Protein AF-A0A1W9STS8-F1 (afdb_monomer_lite)

Structure (mmCIF, N/CA/C/O backbone):
data_AF-A0A1W9STS8-F1
#
_entry.id   AF-A0A1W9STS8-F1
#
loop_
_atom_site.group_PDB
_atom_site.id
_atom_site.type_symbol
_atom_site.label_atom_id
_atom_site.label_alt_id
_atom_site.label_comp_id
_atom_site.label_asym_id
_atom_site.label_entity_id
_atom_site.label_seq_id
_atom_site.pdbx_PDB_ins_code
_atom_site.Cartn_x
_atom_site.Cartn_y
_atom_site.Cartn_z
_atom_site.occupancy
_atom_site.B_iso_or_equiv
_atom_site.auth_seq_id
_atom_site.auth_comp_id
_atom_site.auth_asym_id
_atom_site.auth_atom_id
_atom_site.pdbx_PDB_model_num
ATOM 1 N N . MET A 1 1 ? -10.971 4.646 -8.790 1.00 51.41 1 MET A N 1
ATOM 2 C CA . MET A 1 1 ? -11.544 3.296 -8.594 1.00 51.41 1 MET A CA 1
ATOM 3 C C . MET A 1 1 ? -11.108 2.679 -7.257 1.00 51.41 1 MET A C 1
ATOM 5 O O . MET A 1 1 ? -11.985 2.331 -6.486 1.00 51.41 1 MET A O 1
ATOM 9 N N . CYS A 1 2 ? -9.815 2.704 -6.886 1.00 44.75 2 CYS A N 1
ATOM 10 C CA . CYS A 1 2 ? -9.284 2.164 -5.609 1.00 44.75 2 CYS A CA 1
ATOM 11 C C . CYS A 1 2 ? -10.008 2.658 -4.335 1.00 44.75 2 CYS A C 1
ATOM 13 O O . CYS A 1 2 ? -10.430 1.859 -3.504 1.00 44.75 2 CYS A O 1
ATOM 15 N N . CYS A 1 3 ? -10.235 3.970 -4.201 1.00 51.78 3 CYS A N 1
ATOM 16 C CA . CYS A 1 3 ? -10.906 4.530 -3.019 1.00 51.78 3 CYS A CA 1
ATOM 17 C C . CYS A 1 3 ? -12.393 4.157 -2.906 1.00 51.78 3 CYS A C 1
ATOM 19 O O . CYS A 1 3 ? -12.959 4.239 -1.820 1.00 51.78 3 CYS A O 1
ATOM 21 N N . LEU A 1 4 ? -13.030 3.806 -4.026 1.00 57.88 4 LEU A N 1
ATOM 22 C CA . LEU A 1 4 ? -14.449 3.456 -4.064 1.00 57.88 4 LEU A CA 1
ATOM 23 C C . LEU A 1 4 ? -14.641 1.969 -3.744 1.00 57.88 4 LEU A C 1
ATOM 25 O O . LEU A 1 4 ? -15.549 1.613 -3.000 1.00 57.88 4 LEU A O 1
ATOM 29 N N . GLU A 1 5 ? -13.748 1.129 -4.270 1.00 60.59 5 GLU A N 1
ATOM 30 C CA . GLU A 1 5 ? -13.824 -0.329 -4.139 1.00 60.59 5 GLU A CA 1
ATOM 31 C C . GLU A 1 5 ? -13.098 -0.865 -2.901 1.00 60.59 5 GLU A C 1
ATOM 33 O O . GLU A 1 5 ? -13.362 -1.988 -2.495 1.00 60.59 5 GLU A O 1
ATOM 38 N N . LYS A 1 6 ? -12.245 -0.063 -2.240 1.00 69.06 6 LYS A N 1
ATOM 39 C CA . L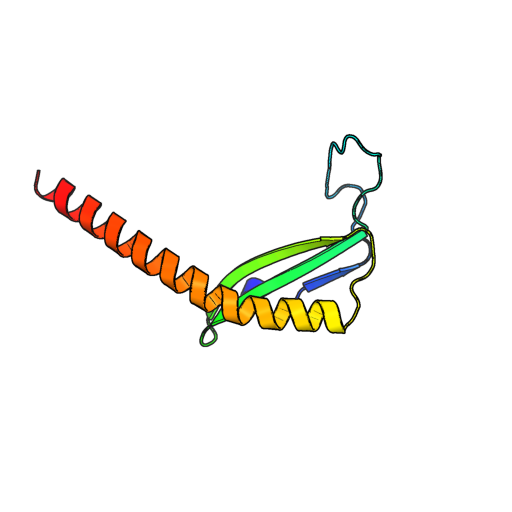YS A 1 6 ? -11.433 -0.487 -1.075 1.00 69.06 6 LYS A CA 1
ATOM 40 C C . LYS A 1 6 ? -10.507 -1.664 -1.393 1.00 69.06 6 LYS A C 1
ATOM 42 O O . LYS A 1 6 ? -10.092 -2.405 -0.503 1.00 69.06 6 LYS A O 1
ATOM 47 N N . GLU A 1 7 ? -10.146 -1.795 -2.662 1.00 77.25 7 GLU A N 1
ATOM 48 C CA . GLU A 1 7 ? -9.312 -2.871 -3.169 1.00 77.25 7 GLU A CA 1
ATOM 49 C C . GLU A 1 7 ? -7.944 -2.360 -3.609 1.00 77.25 7 GLU A C 1
ATOM 51 O O . GLU A 1 7 ? -7.778 -1.225 -4.060 1.00 77.25 7 GLU A O 1
ATOM 56 N N . ILE A 1 8 ? -6.947 -3.231 -3.469 1.00 83.31 8 ILE A N 1
ATOM 57 C CA . ILE A 1 8 ? -5.596 -2.978 -3.958 1.00 83.31 8 ILE A CA 1
ATOM 58 C C . ILE A 1 8 ? -5.627 -3.035 -5.481 1.00 83.31 8 ILE A C 1
ATOM 60 O O . ILE A 1 8 ? -5.993 -4.056 -6.061 1.00 83.31 8 ILE A O 1
ATOM 64 N N . ILE A 1 9 ? -5.159 -1.972 -6.128 1.00 84.56 9 ILE A N 1
ATOM 65 C CA . ILE A 1 9 ? -4.961 -1.975 -7.574 1.00 84.56 9 ILE A CA 1
ATOM 66 C C . ILE A 1 9 ? -3.506 -2.316 -7.843 1.00 84.56 9 ILE A C 1
ATOM 68 O O . ILE A 1 9 ? -2.604 -1.593 -7.422 1.00 84.56 9 ILE A O 1
ATOM 72 N N . TYR A 1 10 ? -3.279 -3.407 -8.572 1.00 84.50 10 TYR A N 1
ATOM 73 C CA . TYR A 1 10 ? -1.951 -3.764 -9.046 1.00 84.50 10 TYR A CA 1
ATOM 74 C C . TYR A 1 10 ? -1.885 -3.703 -10.571 1.00 84.50 10 TYR A C 1
ATOM 76 O O . TYR A 1 10 ? -2.463 -4.536 -11.269 1.00 84.50 10 TYR A O 1
ATOM 84 N N . ILE A 1 11 ? -1.148 -2.718 -11.078 1.00 82.50 11 ILE A N 1
ATOM 85 C CA . ILE A 1 11 ? -0.927 -2.504 -12.504 1.00 82.50 11 ILE A CA 1
ATOM 86 C C . ILE A 1 11 ? 0.427 -3.100 -12.878 1.00 82.50 11 ILE A C 1
ATOM 88 O O . ILE A 1 11 ? 1.481 -2.670 -12.400 1.00 82.50 11 ILE A O 1
ATOM 92 N N . LYS A 1 12 ? 0.381 -4.105 -13.752 1.00 73.44 12 LYS A N 1
ATOM 93 C CA . LYS A 1 12 ? 1.547 -4.719 -14.388 1.00 73.44 12 LYS A CA 1
ATOM 94 C C . LYS A 1 12 ? 1.666 -4.160 -15.800 1.00 73.44 12 LYS A C 1
ATOM 96 O O . LYS A 1 12 ? 0.658 -4.089 -16.496 1.00 73.44 12 LYS A O 1
ATOM 101 N N . ASN A 1 13 ? 2.880 -3.829 -16.226 1.00 66.38 13 ASN A N 1
ATOM 102 C CA . ASN A 1 13 ? 3.179 -3.225 -17.527 1.00 66.38 13 ASN A CA 1
ATOM 103 C C . ASN A 1 13 ? 2.505 -1.859 -17.720 1.00 66.38 13 ASN A C 1
ATOM 105 O O . ASN A 1 13 ? 1.665 -1.681 -18.600 1.00 66.38 13 ASN A O 1
ATOM 109 N N . LEU A 1 14 ? 2.896 -0.886 -16.895 1.00 66.38 14 LEU A N 1
ATOM 110 C CA . LEU A 1 14 ? 2.562 0.513 -17.156 1.00 66.38 14 LEU A CA 1
ATOM 111 C C . LEU A 1 14 ? 3.087 0.929 -18.543 1.00 66.38 14 LEU A C 1
ATOM 113 O O . LEU A 1 14 ? 4.260 0.678 -18.840 1.00 66.38 14 LEU A O 1
ATOM 117 N N . PRO A 1 15 ? 2.258 1.560 -19.395 1.00 59.34 15 PRO A N 1
ATOM 118 C CA . PRO A 1 15 ? 2.736 2.118 -20.648 1.00 59.34 15 PRO A CA 1
ATOM 119 C C . PRO A 1 15 ? 3.798 3.177 -20.346 1.00 59.34 15 PRO A C 1
ATOM 121 O O . PRO A 1 15 ? 3.650 3.990 -19.432 1.00 59.34 15 PRO A O 1
ATOM 124 N N . GLN A 1 16 ? 4.875 3.160 -21.130 1.00 55.66 16 GLN A N 1
ATOM 125 C CA . GLN A 1 16 ? 6.082 3.964 -20.915 1.00 55.66 16 GLN A CA 1
ATOM 126 C C . GLN A 1 16 ? 5.808 5.481 -20.864 1.00 55.66 16 GLN A C 1
ATOM 128 O O . GLN A 1 16 ? 6.642 6.226 -20.367 1.00 55.66 16 GLN A O 1
ATOM 133 N N . SER A 1 17 ? 4.629 5.925 -21.307 1.00 56.03 17 SER A N 1
ATOM 134 C CA . SER A 1 17 ? 4.180 7.318 -21.339 1.00 56.03 17 SER A CA 1
ATOM 135 C C . SER A 1 17 ? 3.569 7.854 -20.034 1.00 56.03 17 SER A C 1
ATOM 137 O O . SER A 1 17 ? 3.123 8.995 -20.029 1.00 56.03 17 SER A O 1
ATOM 139 N N . TYR A 1 18 ? 3.457 7.060 -18.959 1.00 50.97 18 TYR A N 1
ATOM 140 C CA . TYR A 1 18 ? 2.736 7.494 -17.745 1.00 50.97 18 TYR A CA 1
ATOM 141 C C . TYR A 1 18 ? 3.623 8.166 -16.681 1.00 50.97 18 TYR A C 1
ATOM 143 O O . TYR A 1 18 ? 3.110 8.822 -15.778 1.00 50.97 18 TYR A O 1
ATOM 151 N N . LEU A 1 19 ? 4.946 8.001 -16.763 1.00 54.56 19 LEU A N 1
ATOM 152 C CA . LEU A 1 19 ? 5.903 8.525 -15.788 1.00 54.56 19 LEU A CA 1
ATOM 153 C C . LEU A 1 19 ? 7.124 9.079 -16.534 1.00 54.56 19 LEU A C 1
ATOM 155 O O . LEU A 1 19 ? 8.025 8.325 -16.886 1.00 54.56 19 LEU A O 1
ATOM 159 N N . GLU A 1 20 ? 7.156 10.389 -16.791 1.00 51.72 20 GLU A N 1
ATOM 160 C CA . GLU A 1 20 ? 8.403 11.075 -17.149 1.00 51.72 20 GLU A CA 1
ATOM 161 C C . GLU A 1 20 ? 9.245 11.210 -15.877 1.00 51.72 20 GLU A C 1
ATOM 163 O O . GLU A 1 20 ? 9.011 12.090 -15.049 1.00 51.72 20 GLU A O 1
ATOM 168 N N . ILE A 1 21 ? 10.207 10.308 -15.685 1.00 55.31 21 ILE A N 1
ATOM 169 C CA . ILE A 1 21 ? 11.191 10.435 -14.611 1.00 55.31 21 ILE A CA 1
ATOM 170 C C . ILE A 1 21 ? 12.491 10.898 -15.251 1.00 55.31 21 ILE A C 1
ATOM 172 O O . ILE A 1 21 ? 13.167 10.134 -15.932 1.00 55.31 21 ILE A O 1
ATOM 176 N N . THR A 1 22 ? 12.870 12.151 -15.017 1.00 51.97 22 THR A N 1
ATOM 177 C CA . THR A 1 22 ? 14.200 12.657 -15.374 1.00 51.97 22 THR A CA 1
ATOM 178 C C . THR A 1 22 ? 15.212 12.092 -14.368 1.00 51.97 22 THR A C 1
ATOM 180 O O . THR A 1 22 ? 15.614 12.751 -13.413 1.00 51.97 22 THR A O 1
ATOM 183 N N . SER A 1 23 ? 15.549 10.809 -14.497 1.00 52.53 23 SER A N 1
ATOM 184 C CA . SER A 1 23 ? 16.494 10.118 -13.616 1.00 52.53 23 SER A CA 1
ATOM 185 C C . SER A 1 23 ? 17.919 10.257 -14.156 1.00 52.53 23 SER A C 1
ATOM 187 O O . SER A 1 23 ? 18.217 9.805 -15.258 1.00 52.53 23 SER A O 1
ATOM 189 N N . GLY A 1 24 ? 18.834 10.822 -13.360 1.00 54.59 24 GLY A N 1
ATOM 190 C CA . GLY A 1 24 ? 20.262 10.966 -13.694 1.00 54.59 24 GLY A CA 1
ATOM 191 C C . GLY A 1 24 ? 21.068 9.655 -13.747 1.00 54.59 24 GLY A C 1
ATOM 192 O O . GLY A 1 24 ? 22.295 9.704 -13.742 1.00 54.59 24 GLY A O 1
ATOM 193 N N . LEU A 1 25 ? 20.400 8.495 -13.757 1.00 55.19 25 LEU A N 1
ATOM 194 C CA . LEU A 1 25 ? 20.997 7.152 -13.768 1.00 55.19 25 LEU A CA 1
ATOM 195 C C . LEU A 1 25 ? 20.492 6.253 -14.924 1.00 55.19 25 LEU A C 1
ATOM 197 O O . LEU A 1 25 ? 20.892 5.092 -14.984 1.00 55.19 25 LEU A O 1
ATOM 201 N N . GLY A 1 26 ? 19.668 6.770 -15.851 1.00 52.75 26 GLY A N 1
ATOM 202 C CA . GLY A 1 26 ? 19.263 6.078 -17.091 1.00 52.75 26 GLY A CA 1
ATOM 203 C C . GLY A 1 26 ? 17.746 5.977 -17.341 1.00 52.75 26 GLY A C 1
ATOM 204 O O . GLY A 1 26 ? 16.952 6.014 -16.402 1.00 52.75 26 GLY A O 1
ATOM 205 N N . ASP A 1 27 ? 17.387 5.815 -18.625 1.00 54.25 27 ASP A N 1
ATOM 206 C CA . ASP A 1 27 ? 16.045 5.855 -19.258 1.00 54.25 27 ASP A CA 1
ATOM 207 C C . ASP A 1 27 ? 15.119 4.641 -18.996 1.00 54.25 27 ASP A C 1
ATOM 209 O O . ASP A 1 27 ? 14.268 4.306 -19.827 1.00 54.25 27 ASP A O 1
ATOM 213 N N . GLU A 1 28 ? 15.258 3.914 -17.885 1.00 59.28 28 GLU A N 1
ATOM 214 C CA . GLU A 1 28 ? 14.265 2.872 -17.584 1.00 59.28 28 GLU A CA 1
ATOM 215 C C . GLU A 1 28 ? 13.084 3.460 -16.815 1.00 59.28 28 GLU A C 1
ATOM 217 O O . GLU A 1 28 ? 13.253 4.063 -15.758 1.00 59.28 28 GLU A O 1
ATOM 222 N N . ASN A 1 29 ? 11.875 3.246 -17.344 1.00 62.00 29 ASN A N 1
ATOM 223 C CA . ASN A 1 29 ? 10.616 3.589 -16.685 1.00 62.00 29 ASN A CA 1
ATOM 224 C C . ASN A 1 29 ? 10.106 2.403 -15.848 1.00 62.00 29 ASN A C 1
ATOM 226 O O . ASN A 1 29 ? 10.212 1.244 -16.274 1.00 62.00 29 ASN A O 1
ATOM 230 N N . PRO A 1 30 ? 9.539 2.650 -14.653 1.00 65.38 30 PRO A N 1
ATOM 231 C CA . PRO A 1 30 ? 9.018 1.595 -13.797 1.00 65.38 30 PRO A CA 1
ATOM 232 C C . PRO A 1 30 ? 7.836 0.903 -14.476 1.00 65.38 30 PRO A C 1
ATOM 234 O O . PRO A 1 30 ? 6.873 1.533 -14.905 1.00 65.38 30 PRO A O 1
ATOM 237 N N . LYS A 1 31 ? 7.911 -0.426 -14.572 1.00 74.50 31 LYS A N 1
ATOM 238 C CA . LYS A 1 31 ? 6.922 -1.243 -15.290 1.00 74.50 31 LYS A CA 1
ATOM 239 C C . LYS A 1 31 ? 5.727 -1.628 -14.420 1.00 74.50 31 LYS A C 1
ATOM 241 O O . LYS A 1 31 ? 4.770 -2.202 -14.932 1.00 74.50 31 LYS A O 1
ATOM 246 N N . ASN A 1 32 ? 5.776 -1.360 -13.117 1.00 80.94 32 ASN A N 1
ATOM 247 C CA . ASN A 1 32 ? 4.806 -1.856 -12.148 1.00 80.94 32 ASN A CA 1
ATOM 248 C C . ASN A 1 32 ? 4.399 -0.756 -11.171 1.00 80.94 32 ASN A C 1
ATOM 250 O O . ASN A 1 32 ? 5.257 -0.029 -10.677 1.00 80.94 32 ASN A O 1
ATOM 254 N N . LEU A 1 33 ? 3.109 -0.687 -10.848 1.00 85.69 33 LEU A N 1
ATOM 255 C CA . LEU A 1 33 ? 2.560 0.225 -9.847 1.00 85.69 33 LEU A CA 1
ATOM 256 C C . LEU A 1 33 ? 1.540 -0.509 -8.991 1.00 85.69 33 LEU A C 1
ATOM 258 O O . LEU A 1 33 ? 0.630 -1.153 -9.515 1.00 85.69 33 LEU A O 1
ATOM 262 N N . ILE A 1 34 ? 1.687 -0.394 -7.678 1.00 88.62 34 ILE A N 1
ATOM 263 C CA . ILE A 1 34 ? 0.690 -0.849 -6.717 1.00 88.62 34 ILE A CA 1
ATOM 264 C C . ILE A 1 34 ? 0.090 0.354 -5.995 1.00 88.62 34 ILE A C 1
ATOM 266 O O . ILE A 1 34 ? 0.810 1.238 -5.534 1.00 88.62 34 ILE A O 1
ATOM 270 N N . ILE A 1 35 ? -1.237 0.373 -5.911 1.00 89.00 35 ILE A N 1
ATOM 271 C CA . ILE A 1 35 ? -2.020 1.380 -5.203 1.00 89.00 35 ILE A CA 1
ATOM 272 C C . ILE A 1 35 ? -2.763 0.666 -4.082 1.00 89.00 35 ILE A C 1
ATOM 274 O O . ILE A 1 35 ? -3.605 -0.198 -4.338 1.00 89.00 35 ILE A O 1
ATOM 278 N N . VAL A 1 36 ? -2.450 1.023 -2.841 1.00 90.00 36 VAL A N 1
ATOM 279 C CA . VAL A 1 36 ? -3.006 0.396 -1.640 1.00 90.00 36 VAL A CA 1
ATOM 280 C C . VAL A 1 36 ? -3.838 1.423 -0.872 1.00 90.00 36 VAL A C 1
ATOM 282 O O . VAL A 1 36 ? -3.302 2.464 -0.489 1.00 90.00 36 VAL A O 1
ATOM 285 N N . PRO A 1 37 ? -5.139 1.179 -0.642 1.00 88.06 37 PRO A N 1
ATOM 286 C CA . PRO A 1 37 ? -5.974 2.100 0.115 1.00 88.06 37 PRO A CA 1
ATOM 287 C C . PRO A 1 37 ? -5.637 2.054 1.609 1.00 88.06 37 PRO A C 1
ATOM 289 O O . PRO A 1 37 ? -5.448 0.989 2.188 1.00 88.06 37 PRO A O 1
ATOM 292 N N . LEU A 1 38 ? -5.614 3.223 2.245 1.00 89.44 38 LEU A N 1
ATOM 293 C CA . LEU A 1 38 ? -5.511 3.369 3.696 1.00 89.44 38 LEU A CA 1
ATOM 294 C C . LEU A 1 38 ? -6.909 3.222 4.300 1.00 89.44 38 LEU A C 1
ATOM 296 O O . LEU A 1 38 ? -7.688 4.178 4.267 1.00 89.44 38 LEU A O 1
ATOM 300 N N . ILE A 1 39 ? -7.238 2.041 4.821 1.00 84.94 39 ILE A N 1
ATOM 301 C CA . ILE A 1 39 ? -8.571 1.736 5.359 1.00 84.94 39 ILE A CA 1
ATOM 302 C C . ILE A 1 39 ? -8.510 1.646 6.885 1.00 84.94 39 ILE A C 1
ATOM 304 O O . ILE A 1 39 ? -7.708 0.892 7.426 1.00 84.94 39 ILE A O 1
ATOM 308 N N . LEU A 1 40 ? -9.400 2.358 7.580 1.00 82.44 40 LEU A N 1
ATOM 309 C CA . LEU A 1 40 ? -9.642 2.173 9.015 1.00 82.44 40 LEU A CA 1
ATOM 310 C C . LEU A 1 40 ? -11.151 2.160 9.284 1.00 82.44 40 LEU A C 1
ATOM 312 O O . LEU A 1 40 ? -11.882 2.976 8.736 1.00 82.44 40 LEU A O 1
ATOM 316 N N . ASN A 1 41 ? -11.650 1.233 10.106 1.00 82.50 41 ASN A N 1
ATOM 317 C CA . ASN A 1 41 ? -13.084 1.122 10.438 1.00 82.50 41 ASN A CA 1
ATOM 318 C C . ASN A 1 41 ? -14.022 1.107 9.211 1.00 82.50 41 ASN A C 1
ATOM 320 O O . ASN A 1 41 ? -15.155 1.574 9.270 1.00 82.50 41 ASN A O 1
ATOM 324 N N . GLY A 1 42 ? -13.541 0.587 8.079 1.00 79.06 42 GLY A N 1
ATOM 325 C CA . GLY A 1 42 ? -14.295 0.559 6.830 1.00 79.06 42 GLY A CA 1
ATOM 326 C C . GLY A 1 42 ? -14.339 1.889 6.070 1.00 79.06 42 GLY A C 1
ATOM 327 O O . GLY A 1 42 ? -14.992 1.939 5.034 1.00 79.06 42 GLY A O 1
ATOM 328 N N . GLU A 1 43 ? -13.641 2.937 6.498 1.00 79.69 43 GLU A N 1
ATOM 329 C CA . GLU A 1 43 ? -13.495 4.196 5.759 1.00 79.69 43 GLU A CA 1
ATOM 330 C C . GLU A 1 43 ? -12.112 4.304 5.101 1.00 79.69 43 GLU A C 1
ATOM 332 O O . GLU A 1 43 ? -11.118 3.816 5.637 1.00 79.69 43 GLU A O 1
ATOM 337 N N . VAL A 1 44 ? -12.047 4.944 3.927 1.00 84.44 44 VAL A N 1
ATOM 338 C CA . VAL A 1 44 ? -10.792 5.190 3.197 1.00 84.44 44 VAL A CA 1
ATOM 339 C C . VAL A 1 44 ? -10.270 6.582 3.537 1.00 84.44 44 VAL A C 1
ATOM 341 O O . VAL A 1 44 ? -10.931 7.583 3.270 1.00 84.44 44 VAL A O 1
ATOM 344 N N . PHE A 1 45 ? -9.051 6.656 4.067 1.00 83.06 45 PHE A N 1
ATOM 345 C CA . PHE A 1 45 ? -8.415 7.907 4.504 1.00 83.06 45 PHE A CA 1
ATOM 346 C C . PHE A 1 45 ? -7.388 8.463 3.515 1.00 83.06 45 PHE A C 1
ATOM 348 O O . PHE A 1 45 ? -6.944 9.612 3.654 1.00 83.06 45 PHE A O 1
ATOM 355 N N . GLY A 1 46 ? -7.031 7.658 2.516 1.00 83.75 46 GLY A N 1
ATOM 356 C CA . GLY A 1 46 ? -6.073 7.971 1.466 1.00 83.75 46 GLY A CA 1
ATOM 357 C C . GLY A 1 46 ? -5.643 6.714 0.712 1.00 83.75 46 GLY A C 1
ATOM 358 O O . GLY A 1 46 ? -6.225 5.645 0.891 1.00 83.75 46 GLY A O 1
ATOM 359 N N . VAL A 1 47 ? -4.612 6.852 -0.115 1.00 85.69 47 VAL A N 1
ATOM 360 C CA . VAL A 1 47 ? -3.972 5.751 -0.843 1.00 85.69 47 VAL A CA 1
ATOM 361 C C . VAL A 1 47 ? -2.454 5.893 -0.755 1.00 85.69 47 VAL A C 1
ATOM 363 O O . VAL A 1 47 ? -1.943 7.008 -0.652 1.00 85.69 47 VAL A O 1
ATOM 366 N N . ILE A 1 48 ? -1.745 4.768 -0.787 1.00 87.06 48 ILE A N 1
ATOM 367 C CA . ILE A 1 48 ? -0.294 4.684 -0.968 1.00 87.06 48 ILE A CA 1
ATOM 368 C C . ILE A 1 48 ? -0.036 4.187 -2.385 1.00 87.06 48 ILE A C 1
ATOM 370 O O . ILE A 1 48 ? -0.610 3.179 -2.791 1.00 87.06 48 ILE A O 1
ATOM 374 N N . GLU A 1 49 ? 0.860 4.856 -3.104 1.00 87.31 49 GLU A N 1
ATOM 375 C CA . GLU A 1 49 ? 1.284 4.470 -4.449 1.00 87.31 49 GLU A CA 1
ATOM 376 C C . GLU A 1 49 ? 2.768 4.094 -4.440 1.00 87.31 49 GLU A C 1
ATOM 378 O O . GLU A 1 49 ? 3.605 4.861 -3.965 1.00 87.31 49 GLU A O 1
ATOM 383 N N . ILE A 1 50 ? 3.100 2.902 -4.946 1.00 87.00 50 ILE A N 1
ATOM 384 C CA . ILE A 1 50 ? 4.482 2.410 -5.021 1.00 87.00 50 ILE A CA 1
ATOM 385 C C . ILE A 1 50 ? 4.776 1.954 -6.448 1.00 87.00 50 ILE A C 1
ATOM 387 O O . ILE A 1 50 ? 4.211 0.968 -6.930 1.00 87.00 50 ILE A O 1
ATOM 391 N N . ALA A 1 51 ? 5.689 2.660 -7.112 1.00 85.06 51 ALA A N 1
ATOM 392 C CA . ALA A 1 51 ? 6.199 2.297 -8.428 1.00 85.06 51 ALA A CA 1
ATOM 393 C C . ALA A 1 51 ? 7.459 1.424 -8.303 1.00 85.06 51 ALA A C 1
ATOM 395 O O . ALA A 1 51 ? 8.307 1.657 -7.444 1.00 85.06 51 ALA A O 1
ATOM 396 N N . SER A 1 52 ? 7.594 0.415 -9.164 1.00 82.81 52 SER A N 1
ATOM 397 C CA . SER A 1 52 ? 8.749 -0.486 -9.192 1.00 82.81 52 SER A CA 1
ATOM 398 C C . SER A 1 52 ? 9.104 -0.922 -10.613 1.00 82.81 52 SER A C 1
ATOM 400 O O . SER A 1 52 ? 8.246 -1.162 -11.466 1.00 82.81 52 SER A O 1
ATOM 402 N N . PHE A 1 53 ? 10.401 -1.097 -10.858 1.00 81.38 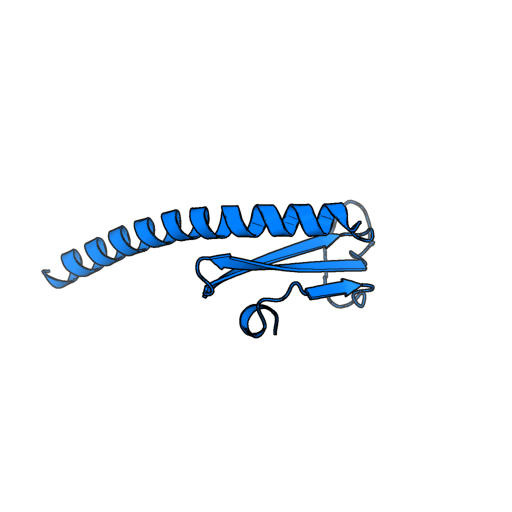53 PHE A N 1
ATOM 403 C CA . PHE A 1 53 ? 10.923 -1.700 -12.087 1.00 81.38 53 PHE A CA 1
ATOM 404 C C . PHE A 1 53 ? 10.668 -3.210 -12.149 1.00 81.38 53 PHE A C 1
ATOM 406 O O . PHE A 1 53 ? 10.501 -3.770 -13.232 1.00 81.38 53 PHE A O 1
ATOM 413 N N . LYS A 1 54 ? 10.588 -3.873 -10.989 1.00 81.62 54 LYS A N 1
ATOM 414 C CA . LYS A 1 54 ? 10.379 -5.322 -10.864 1.00 81.62 54 LYS A CA 1
ATOM 415 C C . LYS A 1 54 ? 8.947 -5.634 -10.430 1.00 81.62 54 LYS A C 1
ATOM 417 O O . LYS A 1 54 ? 8.290 -4.819 -9.786 1.00 81.62 54 LYS A O 1
ATOM 422 N N . LEU A 1 55 ? 8.474 -6.830 -10.779 1.00 84.00 55 LEU A N 1
ATOM 423 C CA . LEU A 1 55 ? 7.191 -7.344 -10.296 1.00 84.00 55 LEU A CA 1
ATOM 424 C C . LEU A 1 55 ? 7.224 -7.477 -8.771 1.00 84.00 55 LEU A C 1
ATOM 426 O O . LEU A 1 55 ? 8.206 -7.981 -8.224 1.00 84.00 55 LEU A O 1
ATOM 430 N N . PHE A 1 56 ? 6.132 -7.086 -8.115 1.00 85.81 56 PHE A N 1
ATOM 431 C CA . PHE A 1 56 ? 5.965 -7.320 -6.688 1.00 85.81 56 PHE A CA 1
ATOM 432 C C . PHE A 1 56 ? 5.654 -8.796 -6.445 1.00 85.81 56 PHE A C 1
ATOM 434 O O . PHE A 1 56 ? 4.771 -9.388 -7.075 1.00 85.81 56 PHE A O 1
ATOM 441 N N . LYS A 1 57 ? 6.376 -9.399 -5.508 1.00 90.62 57 LYS A N 1
ATOM 442 C CA . LYS A 1 57 ? 6.075 -10.727 -4.982 1.00 90.62 57 LYS A CA 1
ATOM 443 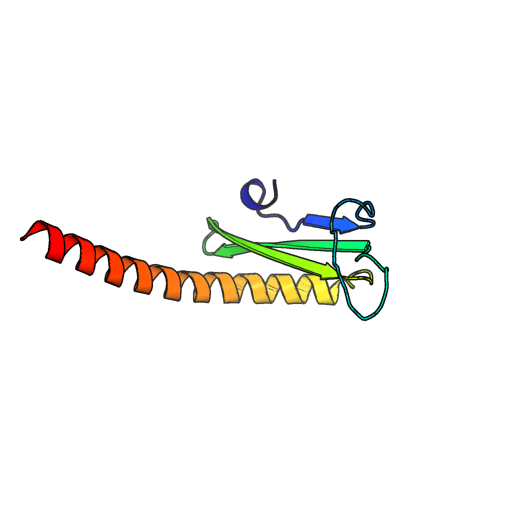C C . LYS A 1 57 ? 4.847 -10.642 -4.081 1.00 90.62 57 LYS A C 1
ATOM 445 O O . LYS A 1 57 ? 4.581 -9.621 -3.454 1.00 90.62 57 LYS A O 1
ATOM 450 N N . LYS A 1 58 ? 4.121 -11.754 -3.952 1.00 88.00 58 LYS A N 1
ATOM 451 C CA . LYS A 1 58 ? 2.902 -11.817 -3.129 1.00 88.00 58 LYS A CA 1
ATOM 452 C C . LYS A 1 58 ? 3.131 -11.336 -1.688 1.00 88.00 58 LYS A C 1
ATOM 454 O O . LYS A 1 58 ? 2.330 -10.563 -1.179 1.00 88.00 58 LYS A O 1
ATOM 459 N N . TRP A 1 59 ? 4.250 -11.729 -1.078 1.00 91.12 59 TRP A N 1
ATOM 460 C CA . TRP A 1 59 ? 4.594 -11.315 0.284 1.00 91.12 59 TRP A CA 1
ATOM 461 C C . TRP A 1 59 ? 4.897 -9.812 0.399 1.00 91.12 59 TRP A C 1
ATOM 463 O O . TRP A 1 59 ? 4.629 -9.225 1.440 1.00 91.12 59 TRP A O 1
ATOM 473 N N . GLU A 1 60 ? 5.409 -9.169 -0.659 1.00 90.06 60 GLU A N 1
ATOM 474 C CA . GLU A 1 60 ? 5.636 -7.715 -0.681 1.00 90.06 60 GLU A CA 1
ATOM 475 C C . GLU A 1 60 ? 4.296 -6.975 -0.705 1.00 90.06 60 GLU A C 1
ATOM 477 O O . GLU A 1 60 ? 4.103 -6.010 0.027 1.00 90.06 60 GLU A O 1
ATOM 482 N N . ILE A 1 61 ? 3.334 -7.475 -1.484 1.00 89.00 61 ILE A N 1
ATOM 483 C CA . ILE A 1 61 ? 1.971 -6.931 -1.542 1.00 89.00 61 ILE A CA 1
ATOM 484 C C . ILE A 1 61 ? 1.266 -7.085 -0.187 1.00 89.00 61 ILE A C 1
ATOM 486 O O . ILE A 1 61 ? 0.674 -6.131 0.315 1.00 89.00 61 ILE A O 1
ATOM 490 N N . GLU A 1 62 ? 1.348 -8.268 0.426 1.00 89.69 62 GLU A N 1
ATOM 491 C CA . GLU A 1 62 ? 0.771 -8.532 1.752 1.00 89.69 62 GLU A CA 1
ATOM 492 C C . GLU A 1 62 ? 1.417 -7.668 2.840 1.00 89.69 62 GLU A C 1
ATOM 494 O O . GLU A 1 62 ? 0.721 -7.153 3.716 1.00 89.69 62 GLU A O 1
ATOM 499 N N . PHE A 1 63 ? 2.731 -7.453 2.757 1.00 90.25 63 PHE A N 1
ATOM 500 C CA . PHE A 1 63 ? 3.447 -6.565 3.663 1.00 90.25 63 PHE A CA 1
ATOM 501 C C . PHE A 1 63 ? 2.955 -5.120 3.545 1.00 90.25 63 PHE A C 1
ATOM 503 O O . PHE A 1 63 ? 2.588 -4.517 4.553 1.00 90.25 63 PHE A O 1
ATOM 510 N N . VAL A 1 64 ? 2.881 -4.575 2.325 1.00 89.38 64 VAL A N 1
ATOM 511 C CA . VAL A 1 64 ? 2.396 -3.203 2.102 1.00 89.38 64 VAL A CA 1
ATOM 512 C C . VAL A 1 64 ? 0.945 -3.060 2.561 1.00 89.38 64 VAL A C 1
ATOM 514 O O . VAL A 1 64 ? 0.605 -2.054 3.178 1.00 89.38 64 VAL A O 1
ATOM 517 N N . LYS A 1 65 ? 0.100 -4.076 2.340 1.00 87.62 65 LYS A N 1
ATOM 518 C CA . LYS A 1 65 ? -1.272 -4.094 2.861 1.00 87.62 65 LYS A CA 1
ATOM 519 C C . LYS A 1 65 ? -1.296 -3.966 4.385 1.00 87.62 65 LYS A C 1
ATOM 521 O O . LYS A 1 65 ? -1.991 -3.099 4.903 1.00 87.62 65 LYS A O 1
ATOM 526 N N . LYS A 1 66 ? -0.509 -4.768 5.103 1.00 88.88 66 LYS A N 1
ATOM 527 C CA . LYS A 1 66 ? -0.461 -4.711 6.570 1.00 88.88 66 LYS A CA 1
ATOM 528 C C . LYS A 1 66 ? 0.014 -3.345 7.076 1.00 88.88 66 LYS A C 1
ATOM 530 O O . LYS A 1 66 ? -0.603 -2.759 7.955 1.00 88.88 66 LYS A O 1
ATOM 535 N N . ILE A 1 67 ? 1.058 -2.797 6.454 1.00 89.25 67 ILE A N 1
ATOM 536 C CA . ILE A 1 67 ? 1.571 -1.463 6.787 1.00 89.25 67 ILE A CA 1
ATOM 537 C C . ILE A 1 67 ? 0.541 -0.366 6.480 1.00 89.25 67 ILE A C 1
ATOM 539 O O . ILE A 1 67 ? 0.471 0.626 7.201 1.00 89.25 67 ILE A O 1
ATOM 543 N N . SER A 1 68 ? -0.281 -0.527 5.441 1.00 87.19 68 SER A N 1
ATOM 544 C CA . SER A 1 68 ? -1.314 0.453 5.087 1.00 87.19 68 SER A CA 1
ATOM 545 C C . SER A 1 68 ? -2.403 0.594 6.159 1.00 87.19 68 SER A C 1
ATOM 547 O O . SER A 1 68 ? -2.886 1.701 6.389 1.00 87.19 68 SER A O 1
ATOM 549 N N . GLU A 1 69 ? -2.739 -0.489 6.864 1.00 85.12 69 GLU A N 1
ATOM 550 C CA . GLU A 1 69 ? -3.700 -0.480 7.976 1.00 85.12 69 GLU A CA 1
ATOM 551 C C . GLU A 1 69 ? -3.131 0.301 9.175 1.00 85.12 69 GLU A C 1
ATOM 553 O O . GLU A 1 69 ? -3.776 1.212 9.706 1.00 85.12 69 GLU A O 1
ATOM 558 N N . ASP A 1 70 ? -1.870 0.036 9.530 1.00 85.69 70 ASP A N 1
ATOM 559 C CA . ASP A 1 70 ? -1.165 0.744 10.605 1.00 85.69 70 ASP A CA 1
ATOM 560 C C . ASP A 1 70 ? -0.974 2.238 10.272 1.00 85.69 70 ASP A C 1
ATOM 562 O O . ASP A 1 70 ? -1.212 3.121 11.106 1.00 85.69 70 ASP A O 1
ATOM 566 N N . LEU A 1 71 ? -0.608 2.555 9.025 1.00 85.62 71 LEU A N 1
ATOM 567 C CA . LEU A 1 71 ? -0.461 3.932 8.551 1.00 85.62 71 LEU A CA 1
ATOM 568 C C . LEU A 1 71 ? -1.791 4.684 8.517 1.00 85.62 71 LEU A C 1
ATOM 570 O O . LEU A 1 71 ? -1.803 5.876 8.823 1.00 85.62 71 LEU A O 1
ATOM 574 N N . ALA A 1 72 ? -2.910 4.023 8.204 1.00 84.44 72 ALA A N 1
ATOM 575 C CA . ALA A 1 72 ? -4.226 4.657 8.237 1.00 84.44 72 ALA A CA 1
ATOM 576 C C . ALA A 1 72 ? -4.528 5.224 9.634 1.00 84.44 72 ALA A C 1
ATOM 578 O O . ALA A 1 72 ? -4.941 6.381 9.753 1.00 84.44 72 ALA A O 1
ATOM 579 N N . SER A 1 73 ? -4.235 4.456 10.690 1.00 81.00 73 SER A N 1
ATOM 580 C CA . SER A 1 73 ? -4.414 4.889 12.083 1.00 81.00 73 SE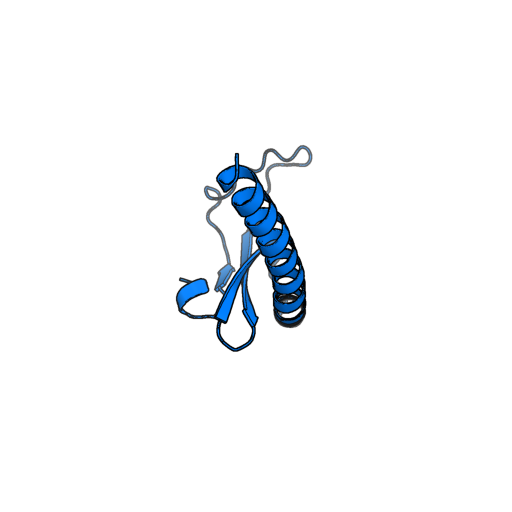R A CA 1
ATOM 581 C C . SER A 1 73 ? -3.504 6.069 12.466 1.00 81.00 73 SER A C 1
ATOM 583 O O . SER A 1 73 ? -3.959 7.052 13.056 1.00 81.00 73 SER A O 1
ATOM 585 N N . SER A 1 74 ? -2.236 6.028 12.047 1.00 81.19 74 SER A N 1
ATOM 586 C CA . SER A 1 74 ? -1.243 7.068 12.343 1.00 81.19 74 SER A CA 1
ATOM 587 C C . SER A 1 74 ? -1.550 8.384 11.619 1.00 81.19 74 SER A C 1
ATOM 589 O O . SER A 1 74 ? -1.542 9.460 12.223 1.00 81.19 74 SER A O 1
ATOM 591 N N . VAL A 1 75 ? -1.889 8.310 10.327 1.00 78.69 75 VAL A N 1
ATOM 592 C CA . VAL A 1 75 ? -2.263 9.473 9.504 1.00 78.69 75 VAL A CA 1
ATOM 593 C C . VAL A 1 75 ? -3.538 10.127 10.034 1.00 78.69 75 VAL A C 1
ATOM 595 O O . VAL A 1 75 ? -3.640 11.355 10.053 1.00 78.69 75 VAL A O 1
ATOM 598 N N . LEU A 1 76 ? -4.498 9.331 10.508 1.00 72.00 76 LEU A N 1
ATOM 599 C CA . LEU A 1 76 ? -5.694 9.833 11.178 1.00 72.00 76 LEU A CA 1
ATOM 600 C C . LEU A 1 76 ? -5.379 10.590 12.461 1.00 72.00 76 LEU A C 1
ATOM 602 O O . LEU A 1 76 ? -5.937 11.670 12.674 1.00 72.00 76 LEU A O 1
ATOM 606 N N . GLY A 1 77 ? -4.473 10.065 13.286 1.00 67.12 77 GLY A N 1
ATOM 607 C CA . GLY A 1 77 ? -4.002 10.745 14.489 1.00 67.12 77 GLY A CA 1
ATOM 608 C C . GLY A 1 77 ? -3.440 12.130 14.166 1.00 67.12 77 GLY A C 1
ATOM 609 O O . GLY A 1 77 ? -3.880 13.126 14.744 1.00 67.12 77 GLY A O 1
ATOM 610 N N . VAL A 1 78 ? -2.552 12.225 13.172 1.00 70.94 78 VAL A N 1
ATOM 611 C CA . VAL A 1 78 ? -1.939 13.498 12.752 1.00 70.94 78 VAL A CA 1
ATOM 612 C C . VAL A 1 78 ? -2.962 14.457 12.132 1.00 70.94 78 VAL A C 1
ATOM 614 O O . VAL A 1 78 ? -3.015 15.626 12.519 1.00 70.94 78 VAL A O 1
ATOM 617 N N . LYS A 1 79 ? -3.832 13.988 11.222 1.00 61.50 79 LYS A N 1
ATOM 618 C CA . LYS A 1 79 ? -4.905 14.818 10.633 1.00 61.50 79 LYS A CA 1
ATOM 619 C C . LYS A 1 79 ? -5.871 15.354 11.695 1.00 61.50 79 LYS A C 1
ATOM 621 O O . LYS A 1 79 ? -6.344 16.485 11.566 1.00 61.50 79 LYS A O 1
ATOM 626 N N . SER A 1 80 ? -6.170 14.568 12.729 1.00 60.66 80 SER A N 1
ATOM 627 C CA . SER A 1 80 ? -7.069 14.966 13.822 1.00 60.66 80 SER A CA 1
ATOM 628 C C . SER A 1 80 ? -6.447 16.048 14.708 1.00 60.66 80 SER A C 1
ATOM 630 O O . SER A 1 80 ? -7.125 17.017 15.060 1.00 60.66 80 SER A O 1
ATOM 632 N N . HIS A 1 81 ? -5.143 15.952 14.984 1.00 58.09 81 HIS A N 1
ATOM 633 C CA . HIS A 1 81 ? -4.400 17.001 15.687 1.00 58.09 81 HIS A CA 1
ATOM 6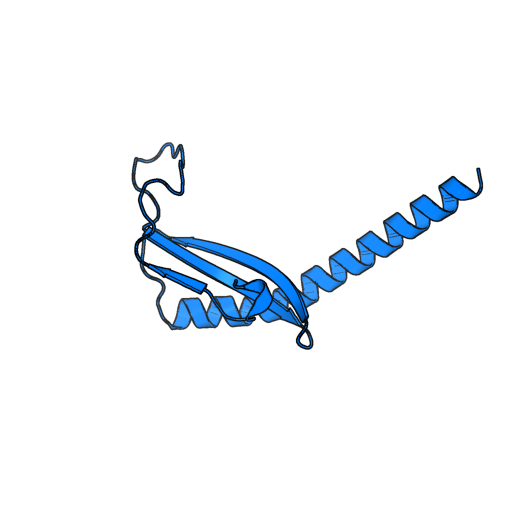34 C C . HIS A 1 81 ? -4.329 18.288 14.852 1.00 58.09 81 HIS A C 1
ATOM 636 O O . HIS A 1 81 ? -4.723 19.349 15.329 1.00 58.09 81 HIS A O 1
ATOM 642 N N . GLN A 1 82 ? -3.965 18.201 13.566 1.00 58.16 82 GLN A N 1
ATOM 643 C CA . GLN A 1 82 ? -3.908 19.374 12.682 1.00 58.16 82 GLN A CA 1
ATOM 644 C C . GLN A 1 82 ? -5.271 20.063 12.502 1.00 58.16 82 GLN A C 1
ATOM 646 O O . GLN A 1 82 ? -5.346 21.292 12.470 1.00 58.16 82 GLN A O 1
ATOM 651 N N . ARG A 1 83 ? -6.379 19.309 12.412 1.00 56.66 83 ARG A N 1
ATOM 652 C CA . ARG A 1 83 ? -7.729 19.900 12.336 1.00 56.66 83 ARG A CA 1
ATOM 653 C C . ARG A 1 83 ? -8.116 20.655 13.603 1.00 56.66 83 ARG A C 1
ATOM 655 O O . ARG A 1 83 ? -8.824 21.655 13.491 1.00 56.66 83 ARG A O 1
ATOM 662 N N . THR A 1 84 ? -7.683 20.185 14.768 1.00 60.47 84 THR A N 1
ATOM 663 C CA . THR A 1 84 ? -7.963 20.840 16.052 1.00 60.47 84 THR A CA 1
ATOM 664 C C . THR A 1 84 ? -7.206 22.164 16.154 1.00 60.47 84 THR A C 1
ATOM 666 O O . THR A 1 84 ? -7.821 23.197 16.411 1.00 60.47 84 THR A O 1
ATOM 669 N N . GLU A 1 85 ? -5.921 22.172 15.796 1.00 59.59 85 GLU A N 1
ATOM 670 C CA . GLU A 1 85 ? -5.081 23.379 15.736 1.00 59.59 85 GLU A CA 1
ATOM 671 C C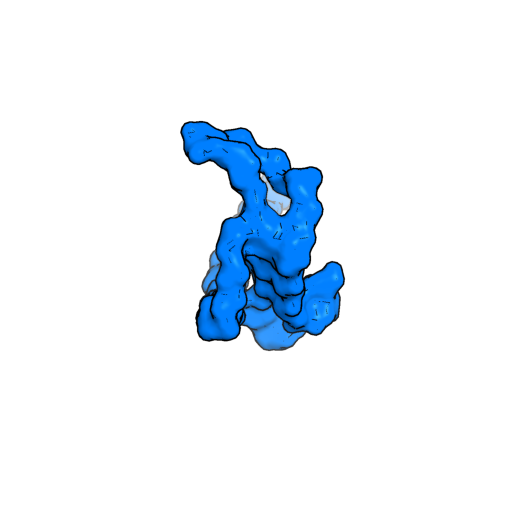 . GLU A 1 85 ? -5.649 24.436 14.766 1.00 59.59 85 GLU A C 1
ATOM 673 O O . GLU A 1 85 ? -5.809 25.607 15.113 1.00 59.59 85 GLU A O 1
ATOM 678 N N . ILE A 1 86 ? -6.058 24.027 13.558 1.00 59.03 86 ILE A N 1
ATOM 679 C CA . ILE A 1 86 ? -6.606 24.950 12.548 1.00 59.03 86 ILE A CA 1
ATOM 680 C C . ILE A 1 86 ? -8.002 25.464 12.938 1.00 59.03 86 ILE A C 1
ATOM 682 O O . ILE A 1 86 ? -8.323 26.628 12.677 1.00 59.03 86 ILE A O 1
ATOM 686 N N . LYS A 1 87 ? -8.856 24.633 13.558 1.00 54.38 87 LYS A N 1
ATOM 687 C CA . LYS A 1 87 ? -10.158 25.088 14.083 1.00 54.38 87 LYS A CA 1
ATOM 688 C C . LYS A 1 87 ? -9.975 26.122 15.191 1.00 54.38 87 LYS A C 1
ATOM 690 O O . LYS A 1 87 ? -10.672 27.135 15.161 1.00 54.38 87 LYS A O 1
ATOM 695 N N . ASN A 1 88 ? -9.025 25.909 16.100 1.00 54.47 88 ASN A N 1
ATOM 696 C CA . ASN A 1 88 ? -8.705 26.860 17.163 1.00 54.47 88 ASN A CA 1
ATOM 697 C C . ASN A 1 88 ? -8.174 28.182 16.587 1.00 54.47 88 ASN A C 1
ATOM 699 O O . ASN A 1 88 ? -8.640 29.251 16.979 1.00 54.47 88 ASN A O 1
ATOM 703 N N . TYR A 1 89 ? -7.311 28.123 15.567 1.00 54.16 89 TYR A N 1
ATOM 704 C CA . TYR A 1 89 ? -6.814 29.317 14.876 1.00 54.16 89 TYR A CA 1
ATOM 705 C C . TYR A 1 89 ? -7.928 30.100 14.153 1.00 54.16 89 TYR A C 1
ATOM 707 O O . TYR A 1 89 ? -7.970 31.329 14.200 1.00 54.16 89 TYR A O 1
ATOM 715 N N . LYS A 1 90 ? -8.884 29.408 13.513 1.00 54.25 90 LYS A N 1
ATOM 716 C CA . LYS A 1 90 ? -10.050 30.049 12.872 1.00 54.25 90 LYS A CA 1
ATOM 717 C C . LYS A 1 90 ? -11.063 30.608 13.871 1.00 54.25 90 LYS A C 1
ATOM 719 O O . LYS A 1 90 ? -11.697 31.611 13.561 1.00 54.25 90 LYS A O 1
ATOM 724 N N . HIS A 1 91 ? -11.233 29.984 15.037 1.00 55.44 91 HIS A N 1
ATOM 725 C CA . HIS A 1 91 ? -12.106 30.504 16.090 1.00 55.44 91 HIS A CA 1
ATOM 726 C C . HIS A 1 91 ? -11.541 31.806 16.674 1.00 55.44 91 HIS A C 1
ATOM 728 O O . HIS A 1 91 ? -12.257 32.799 16.756 1.00 55.44 91 HIS A O 1
ATOM 734 N N . HIS A 1 92 ? -10.233 31.850 16.946 1.00 51.84 92 HIS A N 1
ATOM 735 C CA . HIS A 1 92 ? -9.579 33.031 17.515 1.00 51.84 92 HIS A CA 1
ATOM 736 C C . HIS A 1 92 ? -9.585 34.252 16.576 1.00 51.84 92 HIS A C 1
ATOM 738 O O . HIS A 1 92 ? -9.665 35.385 17.043 1.00 51.84 92 HIS A O 1
ATOM 744 N N . LYS A 1 93 ? -9.557 34.033 15.252 1.00 48.75 93 LYS A N 1
ATOM 745 C CA . LYS A 1 93 ? -9.631 35.094 14.229 1.00 48.75 93 LYS A CA 1
ATOM 746 C C . LYS A 1 93 ? -11.051 35.586 13.922 1.00 48.75 93 LYS A C 1
ATOM 748 O O . LYS A 1 93 ? -11.194 36.526 13.157 1.00 48.75 93 LYS A O 1
ATOM 753 N N . LYS A 1 94 ? -12.087 34.924 14.451 1.00 44.81 94 LYS A N 1
ATOM 754 C CA . LYS A 1 94 ? -13.498 35.320 14.293 1.00 44.81 94 LYS A CA 1
ATOM 755 C C . LYS A 1 94 ? -13.995 36.193 15.458 1.00 44.81 94 LYS A C 1
ATOM 757 O O . LYS A 1 94 ? -15.092 36.731 15.380 1.00 44.81 94 LYS A O 1
ATOM 762 N N . CYS A 1 95 ? -13.201 36.294 16.526 1.00 50.62 95 CYS A N 1
ATOM 763 C CA . CYS A 1 95 ? -13.430 37.157 17.689 1.00 50.62 95 CYS A CA 1
ATOM 764 C C . CYS A 1 95 ? -12.621 38.472 17.644 1.00 50.62 95 CYS A C 1
ATOM 766 O O . CYS A 1 95 ? -12.654 39.226 18.614 1.00 50.62 95 CYS A O 1
ATOM 768 N N . LEU A 1 96 ? -11.906 38.729 16.543 1.00 45.81 96 LEU A N 1
ATOM 769 C CA . LEU A 1 96 ? -11.296 40.011 16.170 1.00 45.81 96 LEU A CA 1
ATOM 770 C C . LEU A 1 96 ? -12.008 40.529 14.919 1.00 45.81 96 LEU A C 1
ATOM 772 O O . LEU A 1 96 ? -12.156 41.762 14.809 1.00 45.81 96 LEU A O 1
#

Radius of gyration: 18.34 Å; chains: 1; bounding box: 35×52×39 Å

Secondary structure (DSSP, 8-state):
-HHHHT--EEEES--TTS-----TT-SPPP-EEEEEEEEETTEEEEEEEEEESSPPPHHHHHHHHHHHHHHHHHHHHHHHHHHHHHHHHHHHTT--

Foldseek 3Di:
DCQVVQDKDKQAQDPLPPDDDPDPPDSDDFRIKIKHFQDDPRHTPGIDIDTHNDDDDPVNVVVVNVVSPVVSVVVVVVVVVVVVVVVVVVVVVVVD

pLDDT: mean 71.78, std 14.98, range [44.75, 91.12]

Sequence (96 aa):
MCCLEKEIIYIKNLPQSYLEITSGLGDENPKNLIIVPLILNGEVFGVIEIASFKLFKKWEIEFVKKISEDLASSVLGVKSHQRTEIKNYKHHKKCL